Protein AF-A0AAD6WSK3-F1 (afdb_monomer)

Solvent-accessible surface area (backbone atoms only — not comparable to full-atom values): 7363 Å² total; per-residue (Å²): 111,74,68,60,56,50,52,52,48,55,49,55,55,50,62,66,29,66,67,42,43,38,68,64,47,46,62,60,50,52,58,54,36,53,56,49,32,67,72,51,48,39,80,40,71,42,68,45,101,83,69,48,80,39,83,72,47,76,39,74,30,66,66,53,54,52,48,43,52,49,51,54,59,50,49,37,55,52,52,46,50,52,52,54,52,51,52,54,50,51,54,53,51,50,54,52,51,52,50,53,53,51,50,52,53,51,50,53,51,52,50,54,61,71,66,49,81,67,83,52,70,64,62,57,51,59,65,73,76,108

Secondary structure (DSSP, 8-state):
-HHHHHHHHHHHHHHTSHHHHHHHHHHHHHHHHHHHHHHT-EEEEEE-TTS-EEEEEEE--HHHHHHHHHHHHHHHHHHHHHHHHHHHHHHHHHHHHHHHHHHHHHHHHHHHHHTSPPPPHHHHHHHH--

Mean predicted aligned error: 12.95 Å

Sequence (130 aa):
SIKTKQGEVDFLDNALSPAKLLEELQPLIELRGAEIITRMKVPVFGPDAQGTTILLRWQENPAAKALGMQVLEDAVVYAFRVISITESLVIKSELKFHKKKALSVQADVEMADATRPGPSMQSLIDKAVS

Structure (mmCIF, N/CA/C/O backbone):
data_AF-A0AAD6WSK3-F1
#
_entry.id   AF-A0AAD6WSK3-F1
#
loop_
_atom_site.group_PDB
_atom_site.id
_atom_site.type_symbol
_atom_site.label_atom_id
_atom_site.label_alt_id
_atom_site.label_comp_id
_atom_site.label_asym_id
_atom_site.label_entity_id
_atom_site.label_seq_id
_atom_site.pdbx_PDB_ins_code
_atom_site.Cartn_x
_atom_site.Cartn_y
_atom_site.Cartn_z
_atom_site.occupancy
_atom_site.B_iso_or_equiv
_atom_site.auth_seq_id
_atom_site.auth_comp_id
_atom_site.auth_asym_id
_atom_site.auth_atom_id
_atom_site.pdbx_PDB_model_num
ATOM 1 N N . SER A 1 1 ? -17.982 -21.691 18.857 1.00 55.50 1 SER A N 1
ATOM 2 C CA . SER A 1 1 ? -16.689 -22.207 19.346 1.00 55.50 1 SER A CA 1
ATOM 3 C C . SER A 1 1 ? -15.664 -21.085 19.273 1.00 55.50 1 SER A C 1
ATOM 5 O O . SER A 1 1 ? -15.597 -20.435 18.239 1.00 55.50 1 SER A O 1
ATOM 7 N N . ILE A 1 2 ? -14.926 -20.802 20.351 1.00 67.38 2 ILE A N 1
ATOM 8 C CA . ILE A 1 2 ? -13.970 -19.673 20.439 1.00 67.38 2 ILE A CA 1
ATOM 9 C C . ILE A 1 2 ? -12.908 -19.744 19.325 1.00 67.38 2 ILE A C 1
ATOM 11 O O . ILE A 1 2 ? -12.565 -18.724 18.740 1.00 67.38 2 ILE A O 1
ATOM 15 N N . LYS A 1 3 ? -12.485 -20.957 18.944 1.00 65.00 3 LYS A N 1
ATOM 16 C CA . LYS A 1 3 ? -11.527 -21.193 17.849 1.00 65.00 3 LYS A CA 1
ATOM 17 C C . LYS A 1 3 ? -12.003 -20.698 16.479 1.00 65.00 3 LYS A C 1
ATOM 19 O O . LYS A 1 3 ? -11.194 -20.212 15.705 1.00 65.00 3 LYS A O 1
ATOM 24 N N . THR A 1 4 ? -13.298 -20.803 16.181 1.00 69.81 4 THR A N 1
ATOM 25 C CA . THR A 1 4 ? -13.858 -20.337 14.899 1.00 69.81 4 THR A CA 1
ATOM 26 C C . THR A 1 4 ? -13.813 -18.816 14.805 1.00 69.81 4 THR A C 1
ATOM 28 O O . THR A 1 4 ? -13.435 -18.282 13.774 1.00 69.81 4 THR A O 1
ATOM 31 N N . LYS A 1 5 ? -14.122 -18.128 15.911 1.00 69.19 5 LYS A N 1
ATOM 32 C CA . LYS A 1 5 ? -14.055 -16.664 15.978 1.00 69.19 5 LYS A CA 1
ATOM 33 C C . LYS A 1 5 ? -12.615 -16.153 15.917 1.00 69.19 5 LYS A C 1
ATOM 35 O O . LYS A 1 5 ? -12.371 -15.141 15.283 1.00 69.19 5 LYS A O 1
ATOM 40 N N . GLN A 1 6 ? -11.668 -16.867 16.531 1.00 71.00 6 GLN A N 1
ATOM 41 C CA . GLN A 1 6 ? -10.247 -16.533 16.413 1.00 71.00 6 GLN A CA 1
ATOM 42 C C . GLN A 1 6 ? -9.762 -16.661 14.964 1.00 71.00 6 GLN A C 1
ATOM 44 O O . GLN A 1 6 ? -9.119 -15.754 14.463 1.00 71.00 6 GLN A O 1
ATOM 49 N N . GLY A 1 7 ? -10.149 -17.733 14.264 1.00 68.69 7 GLY A N 1
ATOM 50 C CA . GLY A 1 7 ? -9.799 -17.907 12.853 1.00 68.69 7 GLY A CA 1
ATOM 51 C C . GLY A 1 7 ? -10.391 -16.836 11.928 1.00 68.69 7 GLY A C 1
ATOM 52 O O . GLY A 1 7 ? -9.749 -16.464 10.954 1.00 68.69 7 GLY A O 1
ATOM 53 N N . GLU A 1 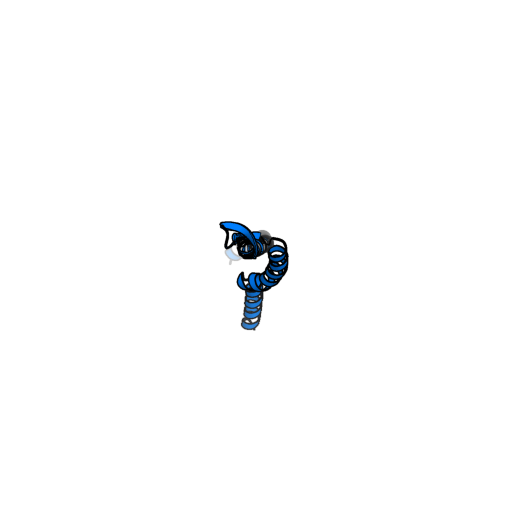8 ? -11.584 -16.314 12.231 1.00 66.88 8 GLU A N 1
ATOM 54 C CA . GLU A 1 8 ? -12.156 -15.168 11.505 1.00 66.88 8 GLU A CA 1
ATOM 55 C C . GLU A 1 8 ? -11.366 -13.877 11.747 1.00 66.88 8 GLU A C 1
ATOM 57 O O . GLU A 1 8 ? -11.109 -13.144 10.797 1.00 66.88 8 GLU A O 1
ATOM 62 N N . VAL A 1 9 ? -10.949 -13.614 12.989 1.00 76.69 9 VAL A N 1
ATOM 63 C CA . VAL A 1 9 ? -10.106 -12.451 13.318 1.00 76.69 9 VAL A CA 1
ATOM 64 C C . VAL A 1 9 ? -8.758 -12.559 12.613 1.00 76.69 9 VAL A C 1
ATOM 66 O O . VAL A 1 9 ? -8.369 -11.635 11.909 1.00 76.69 9 VAL A O 1
ATOM 69 N N . ASP A 1 10 ? -8.099 -13.714 12.700 1.00 75.38 10 ASP A N 1
ATOM 70 C CA . ASP A 1 10 ? -6.808 -13.938 12.050 1.00 75.38 10 ASP A CA 1
ATOM 71 C C . ASP A 1 10 ? -6.925 -13.832 10.515 1.00 75.38 10 ASP A C 1
ATOM 73 O O . ASP A 1 10 ? -6.000 -13.382 9.842 1.00 75.38 10 ASP A O 1
ATOM 77 N N . PHE A 1 11 ? -8.058 -14.232 9.928 1.00 75.06 11 PHE A N 1
ATOM 78 C CA . PHE A 1 11 ? -8.324 -14.055 8.498 1.00 75.06 11 PHE A CA 1
ATOM 79 C C . PHE A 1 11 ? -8.454 -12.574 8.113 1.00 75.06 11 PHE A C 1
ATOM 81 O O . PHE A 1 11 ? -7.870 -12.155 7.113 1.00 75.06 11 PHE A O 1
ATOM 88 N N . LEU A 1 12 ? -9.181 -11.784 8.908 1.00 73.62 12 LEU A N 1
ATOM 89 C CA . LEU A 1 12 ? -9.352 -10.345 8.687 1.00 73.62 12 LEU A CA 1
ATOM 90 C C . LEU A 1 12 ? -8.036 -9.579 8.883 1.00 73.62 12 LEU A C 1
ATOM 92 O O . LEU A 1 12 ? -7.691 -8.750 8.045 1.00 73.62 12 LEU A O 1
ATOM 96 N N . ASP A 1 13 ? -7.258 -9.921 9.911 1.00 73.94 13 ASP A N 1
ATOM 97 C CA . ASP A 1 13 ? -5.936 -9.332 10.152 1.00 73.94 13 ASP A CA 1
ATOM 98 C C . ASP A 1 13 ? -4.964 -9.665 9.010 1.00 73.94 13 ASP A C 1
ATOM 100 O O . ASP A 1 13 ? -4.207 -8.812 8.541 1.00 73.94 13 ASP A O 1
ATOM 104 N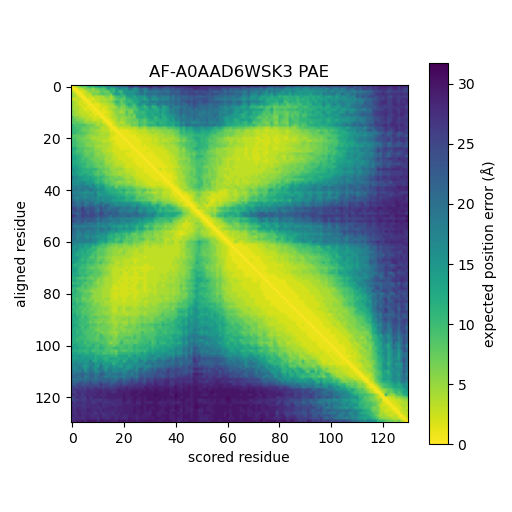 N . ASN A 1 14 ? -5.015 -10.897 8.490 1.00 76.94 14 ASN A N 1
ATOM 105 C CA . ASN A 1 14 ? -4.196 -11.294 7.347 1.00 76.94 14 ASN A CA 1
ATOM 106 C C . ASN A 1 14 ? -4.597 -10.578 6.052 1.00 76.94 14 ASN A C 1
ATOM 108 O O . ASN A 1 14 ? -3.716 -10.295 5.234 1.00 76.94 14 ASN A O 1
ATOM 112 N N . ALA A 1 15 ? -5.880 -10.253 5.862 1.00 71.88 15 ALA A N 1
ATOM 113 C CA . ALA A 1 15 ? -6.352 -9.483 4.709 1.00 71.88 15 ALA A CA 1
ATOM 114 C C . ALA A 1 15 ? -5.749 -8.067 4.662 1.00 71.88 15 ALA A C 1
ATOM 116 O O . ALA A 1 15 ? -5.585 -7.506 3.583 1.00 71.88 15 ALA A O 1
ATOM 117 N N . LEU A 1 16 ? -5.354 -7.521 5.814 1.00 72.88 16 LEU A N 1
ATOM 118 C CA . LEU A 1 16 ? -4.745 -6.193 5.949 1.00 72.88 16 LEU A CA 1
ATOM 119 C C . LEU A 1 16 ? -3.213 -6.241 6.046 1.00 72.88 16 LEU A C 1
ATOM 121 O O . LEU A 1 16 ? -2.556 -5.222 6.278 1.00 72.88 16 LEU A O 1
ATOM 125 N N . SER A 1 17 ? -2.623 -7.424 5.858 1.00 83.56 17 SER A N 1
ATOM 126 C CA . SER A 1 17 ? -1.176 -7.593 5.882 1.00 83.56 17 SER A CA 1
ATOM 127 C C . SER A 1 17 ? -0.504 -6.884 4.693 1.00 83.56 17 SER A C 1
ATOM 129 O O . SER A 1 17 ? -1.056 -6.850 3.589 1.00 83.56 17 SER A O 1
ATOM 131 N N . PRO A 1 18 ? 0.738 -6.388 4.855 1.00 82.31 18 PRO A N 1
ATOM 132 C CA . PRO A 1 18 ? 1.503 -5.812 3.747 1.00 82.31 18 PRO A CA 1
ATOM 133 C C . PRO A 1 18 ? 1.655 -6.759 2.550 1.00 82.31 18 PRO A C 1
ATOM 135 O O . PRO A 1 18 ? 1.714 -6.305 1.412 1.00 82.31 18 PRO A O 1
ATOM 138 N N . ALA A 1 19 ? 1.685 -8.073 2.796 1.00 86.62 19 ALA A N 1
ATOM 139 C CA . ALA A 1 19 ? 1.753 -9.083 1.745 1.00 86.62 19 ALA A CA 1
ATOM 140 C C . ALA A 1 19 ? 0.479 -9.109 0.888 1.00 86.62 19 ALA A C 1
ATOM 142 O O . ALA A 1 19 ? 0.571 -9.164 -0.335 1.00 86.62 19 ALA A O 1
ATOM 143 N N . LYS A 1 20 ? -0.703 -9.005 1.509 1.00 87.75 20 LYS A N 1
ATOM 144 C CA . LYS A 1 20 ? -1.969 -8.917 0.770 1.00 87.75 20 LYS A CA 1
ATOM 145 C C . LYS A 1 20 ? -2.111 -7.610 0.009 1.00 87.75 20 LYS A C 1
ATOM 147 O O . LYS A 1 20 ? -2.496 -7.629 -1.155 1.00 87.75 20 LYS A O 1
ATOM 152 N N . LEU A 1 21 ? -1.694 -6.501 0.612 1.00 87.12 21 LEU A N 1
ATOM 153 C CA . LEU A 1 21 ? -1.642 -5.216 -0.085 1.00 87.12 21 LEU A CA 1
ATOM 154 C C . LEU A 1 21 ? -0.708 -5.264 -1.299 1.00 87.12 21 LEU A C 1
ATOM 156 O O . LEU A 1 21 ? -1.031 -4.697 -2.338 1.00 87.12 21 LEU A O 1
ATOM 160 N N . LEU A 1 22 ? 0.425 -5.962 -1.199 1.00 89.50 22 LEU A N 1
ATOM 161 C CA . LEU A 1 22 ? 1.312 -6.178 -2.338 1.00 89.50 22 LEU A CA 1
ATOM 162 C C . LEU A 1 22 ? 0.629 -7.003 -3.437 1.00 89.50 22 LEU A C 1
ATOM 164 O O . LEU A 1 22 ? 0.660 -6.581 -4.588 1.00 89.50 22 LEU A O 1
ATOM 168 N N . GLU A 1 23 ? -0.017 -8.124 -3.096 1.00 91.25 23 GLU A N 1
ATOM 169 C CA . GLU A 1 23 ? -0.752 -8.960 -4.062 1.00 91.25 23 GLU A CA 1
ATOM 170 C C . GLU A 1 23 ? -1.824 -8.165 -4.830 1.00 91.25 23 GLU A C 1
ATOM 172 O O . GLU A 1 23 ? -2.021 -8.388 -6.025 1.00 91.25 23 GLU A O 1
ATOM 177 N N . GLU A 1 24 ? -2.495 -7.218 -4.171 1.00 89.94 24 GLU A N 1
ATOM 178 C CA . GLU A 1 24 ? -3.530 -6.385 -4.791 1.00 89.94 24 GLU A CA 1
ATOM 179 C C . GLU A 1 24 ? -2.963 -5.213 -5.607 1.00 89.94 24 GLU A C 1
ATOM 181 O O . GLU A 1 24 ? -3.464 -4.905 -6.692 1.00 89.94 24 GLU A O 1
ATOM 186 N N . LEU A 1 25 ? -1.919 -4.543 -5.108 1.00 88.75 25 LEU A N 1
ATOM 187 C CA . LEU A 1 25 ? -1.370 -3.333 -5.730 1.00 88.75 25 LEU A CA 1
ATOM 188 C C . LEU A 1 25 ? -0.385 -3.633 -6.863 1.00 88.75 25 LEU A C 1
ATOM 190 O O . LEU A 1 25 ? -0.328 -2.878 -7.836 1.00 88.75 25 LEU A O 1
ATOM 194 N N . GLN A 1 26 ? 0.365 -4.732 -6.768 1.00 91.88 26 GLN A N 1
ATOM 195 C CA . GLN A 1 26 ? 1.340 -5.147 -7.773 1.00 91.88 26 GLN A CA 1
ATOM 196 C C . GLN A 1 26 ? 0.767 -5.183 -9.200 1.00 91.88 26 GLN A C 1
ATOM 198 O O . GLN A 1 26 ? 1.328 -4.491 -10.052 1.00 91.88 26 GLN A O 1
ATOM 203 N N . PRO A 1 27 ? -0.349 -5.878 -9.502 1.00 93.38 27 PRO A N 1
ATOM 204 C CA . PRO A 1 27 ? -0.856 -5.951 -10.873 1.00 93.38 27 PRO A CA 1
ATOM 205 C C . PRO A 1 27 ? -1.271 -4.582 -11.434 1.00 93.38 27 PRO A C 1
ATOM 207 O O . PRO A 1 27 ? -1.114 -4.327 -12.629 1.00 93.38 27 PRO A O 1
ATOM 210 N N . LEU A 1 28 ? -1.766 -3.672 -10.588 1.00 90.81 28 LEU A N 1
ATOM 211 C CA . LEU A 1 28 ? -2.153 -2.319 -11.002 1.00 90.81 28 LEU A CA 1
ATOM 212 C C . LEU A 1 28 ? -0.928 -1.479 -11.383 1.00 90.81 28 LEU A C 1
ATOM 214 O O . LEU A 1 28 ? -0.938 -0.755 -12.384 1.00 90.81 28 LEU A O 1
ATOM 218 N N . ILE A 1 29 ? 0.132 -1.590 -10.585 1.00 89.19 29 ILE A N 1
ATOM 219 C CA . ILE A 1 29 ? 1.379 -0.853 -10.786 1.00 89.19 29 ILE A CA 1
ATOM 220 C C . ILE A 1 29 ? 2.157 -1.430 -11.968 1.00 89.19 29 ILE A C 1
ATOM 222 O O . ILE A 1 29 ? 2.676 -0.664 -12.775 1.00 89.19 29 ILE A O 1
ATOM 226 N N . GLU A 1 30 ? 2.177 -2.751 -12.138 1.00 90.19 30 GLU A N 1
ATOM 227 C CA . GLU A 1 30 ? 2.798 -3.412 -13.288 1.00 90.19 30 GLU A CA 1
ATOM 228 C C . GLU A 1 30 ? 2.111 -3.042 -14.605 1.00 90.19 30 GLU A C 1
ATOM 230 O O . GLU A 1 30 ? 2.795 -2.680 -15.566 1.00 90.19 30 GLU A O 1
ATOM 235 N N . LEU A 1 31 ? 0.772 -3.050 -14.642 1.00 89.94 31 LEU A N 1
ATOM 236 C CA . LEU A 1 31 ? 0.003 -2.654 -15.823 1.00 89.94 31 LEU A CA 1
ATOM 237 C C . LEU A 1 31 ? 0.368 -1.231 -16.258 1.00 89.94 31 LEU A C 1
ATOM 239 O O . LEU A 1 31 ? 0.737 -0.989 -17.409 1.00 89.94 31 LEU A O 1
ATOM 243 N N . ARG A 1 32 ? 0.321 -0.280 -15.319 1.00 87.50 32 ARG A N 1
ATOM 244 C CA . ARG A 1 32 ? 0.631 1.120 -15.618 1.00 87.50 32 ARG A CA 1
ATOM 245 C C . ARG A 1 32 ? 2.121 1.343 -15.888 1.00 87.50 32 ARG A C 1
ATOM 247 O O . ARG A 1 32 ? 2.482 2.162 -16.735 1.00 87.50 32 ARG A O 1
ATOM 254 N N . GLY A 1 33 ? 2.987 0.611 -15.195 1.00 85.44 33 GLY A N 1
ATOM 255 C CA . GLY A 1 33 ? 4.433 0.634 -15.382 1.00 85.44 33 GLY A CA 1
ATOM 256 C C . GLY A 1 33 ? 4.828 0.216 -16.795 1.00 85.44 33 GLY A C 1
ATOM 257 O O . GLY A 1 33 ? 5.613 0.912 -17.439 1.00 85.44 33 GLY A O 1
ATOM 258 N N . ALA A 1 34 ? 4.224 -0.850 -17.324 1.00 86.62 34 ALA A N 1
ATOM 259 C CA . ALA A 1 34 ? 4.464 -1.320 -18.687 1.00 86.62 34 ALA A CA 1
ATOM 260 C C . ALA A 1 34 ? 4.103 -0.261 -19.747 1.00 86.62 34 ALA A C 1
ATOM 262 O O . ALA A 1 34 ? 4.861 -0.035 -20.698 1.00 86.62 34 ALA A O 1
ATOM 263 N N . GLU A 1 35 ? 2.987 0.450 -19.563 1.00 85.94 35 GLU A N 1
ATOM 264 C CA . GLU A 1 35 ? 2.583 1.549 -20.449 1.00 85.94 35 GLU A CA 1
ATOM 265 C C . GLU A 1 35 ? 3.599 2.701 -20.434 1.00 85.94 35 GLU A C 1
ATOM 267 O O . GLU A 1 35 ? 3.958 3.243 -21.484 1.00 85.94 35 GLU A O 1
ATOM 272 N N . ILE A 1 36 ? 4.095 3.075 -19.251 1.00 83.69 36 ILE A N 1
ATOM 273 C CA . ILE A 1 36 ? 5.068 4.163 -19.088 1.00 83.69 36 ILE A CA 1
ATOM 274 C C . ILE A 1 36 ? 6.423 3.777 -19.684 1.00 83.69 36 ILE A C 1
ATOM 276 O O . ILE A 1 36 ? 6.989 4.555 -20.453 1.00 83.69 36 ILE A O 1
ATOM 280 N N . ILE A 1 37 ? 6.923 2.572 -19.397 1.00 84.81 37 ILE A N 1
ATOM 281 C CA . ILE A 1 37 ? 8.193 2.064 -19.940 1.00 84.81 37 ILE A CA 1
ATOM 282 C C . ILE A 1 37 ? 8.146 2.043 -21.471 1.00 84.81 37 ILE A C 1
ATOM 284 O O . ILE A 1 37 ? 9.106 2.448 -22.131 1.00 84.81 37 ILE A O 1
ATOM 288 N N . THR A 1 38 ? 7.004 1.654 -22.043 1.00 84.44 38 THR A N 1
ATOM 289 C CA . THR A 1 38 ? 6.803 1.656 -23.496 1.00 84.44 38 THR A CA 1
ATOM 290 C C . THR A 1 38 ? 6.845 3.067 -24.082 1.00 84.44 38 THR A C 1
ATOM 292 O O . THR A 1 38 ? 7.442 3.272 -25.139 1.00 84.44 38 THR A O 1
ATOM 295 N N . ARG A 1 39 ? 6.245 4.050 -23.399 1.00 83.88 39 ARG A N 1
ATOM 296 C CA . ARG A 1 39 ? 6.217 5.455 -23.842 1.00 83.88 39 ARG A CA 1
ATOM 297 C C . ARG A 1 39 ? 7.546 6.182 -23.659 1.00 83.88 39 ARG A C 1
ATOM 299 O O . ARG A 1 39 ? 7.827 7.110 -24.407 1.00 83.88 39 ARG A O 1
ATOM 306 N N . MET A 1 40 ? 8.342 5.789 -22.669 1.00 85.38 40 MET A N 1
ATOM 307 C CA . MET A 1 40 ? 9.560 6.498 -22.270 1.00 85.38 40 MET A CA 1
ATOM 308 C C . MET A 1 40 ? 10.844 5.885 -22.835 1.00 85.38 40 MET A C 1
ATOM 310 O O . MET A 1 40 ? 11.911 6.129 -22.279 1.00 85.38 40 MET A O 1
ATOM 314 N N . LYS A 1 41 ? 10.777 5.096 -23.914 1.00 85.88 41 LYS A N 1
ATOM 315 C CA . LYS A 1 41 ? 11.976 4.518 -24.543 1.00 85.88 41 LYS A CA 1
ATOM 316 C C . LYS A 1 41 ? 13.007 5.598 -24.876 1.00 85.88 41 LYS A C 1
ATOM 318 O O . LYS A 1 41 ? 12.662 6.688 -25.325 1.00 85.88 41 LYS A O 1
ATOM 323 N N . VAL A 1 42 ? 14.280 5.270 -24.676 1.00 85.44 42 VAL A N 1
ATOM 324 C CA . VAL A 1 42 ? 15.408 6.186 -24.880 1.00 85.44 42 VAL A CA 1
ATOM 325 C C . VAL A 1 42 ? 16.223 5.711 -26.086 1.00 85.44 42 VAL A C 1
ATOM 327 O O . VAL A 1 42 ? 16.476 4.505 -26.209 1.00 85.44 42 VAL A O 1
ATOM 330 N N . PRO A 1 43 ? 16.632 6.616 -26.992 1.00 87.94 43 PRO A N 1
ATOM 331 C CA . PRO A 1 43 ? 17.493 6.264 -28.109 1.00 87.94 43 PRO A CA 1
ATOM 332 C C . PRO A 1 43 ? 18.903 5.912 -27.622 1.00 87.94 43 PRO A C 1
ATOM 334 O O . PRO A 1 43 ? 19.495 6.616 -26.805 1.00 87.94 43 PRO A O 1
ATOM 337 N N . VAL A 1 44 ? 19.451 4.824 -28.153 1.00 86.75 44 VAL A N 1
ATOM 338 C CA . VAL A 1 44 ? 20.835 4.401 -27.942 1.00 86.75 44 VAL A CA 1
ATOM 339 C C . VAL A 1 44 ? 21.633 4.781 -29.170 1.00 86.75 44 VAL A C 1
ATOM 341 O O . VAL A 1 44 ? 21.346 4.313 -30.273 1.00 86.75 44 VAL A O 1
ATOM 344 N N . PHE A 1 45 ? 22.646 5.608 -28.962 1.00 89.19 45 PHE A N 1
ATOM 345 C CA . PHE A 1 45 ? 23.575 6.013 -30.002 1.00 89.19 45 PHE A CA 1
ATOM 346 C C . PHE A 1 45 ? 24.870 5.217 -29.891 1.00 89.19 45 PHE A C 1
ATOM 348 O O . PHE A 1 45 ? 25.316 4.890 -28.791 1.00 89.19 45 PHE A O 1
ATOM 355 N N . GLY A 1 46 ? 25.480 4.923 -31.031 1.00 86.94 46 GLY A N 1
ATOM 356 C CA . GLY A 1 46 ? 26.803 4.318 -31.079 1.00 86.94 46 GLY A CA 1
ATOM 357 C C . GLY A 1 46 ? 27.486 4.553 -32.422 1.00 86.94 46 GLY A C 1
ATOM 358 O O . GLY A 1 46 ? 26.862 5.091 -33.339 1.00 86.94 46 GLY A O 1
ATOM 359 N N . PRO A 1 47 ? 28.777 4.214 -32.525 1.00 83.38 47 PRO A N 1
ATOM 360 C CA . PRO A 1 47 ? 29.550 4.456 -33.732 1.00 83.38 47 PRO A CA 1
ATOM 361 C C . PRO A 1 47 ? 29.179 3.462 -34.840 1.00 83.38 47 PRO A C 1
ATOM 363 O O . PRO A 1 47 ? 29.075 2.260 -34.600 1.00 83.38 47 PRO A O 1
ATOM 366 N N . ASP A 1 48 ? 29.016 3.973 -36.057 1.00 82.50 48 ASP A N 1
ATOM 367 C CA . ASP A 1 48 ? 29.008 3.186 -37.291 1.00 82.50 48 ASP A CA 1
ATOM 368 C C . ASP A 1 48 ? 30.440 2.734 -37.657 1.00 82.50 48 ASP A C 1
ATOM 370 O O . ASP A 1 48 ? 31.425 3.227 -37.101 1.00 82.50 48 ASP A O 1
ATOM 374 N N . ALA A 1 49 ? 30.581 1.844 -38.641 1.00 79.56 49 ALA A N 1
ATOM 375 C CA . ALA A 1 49 ? 31.846 1.341 -39.184 1.00 79.56 49 ALA A CA 1
ATOM 376 C C . ALA A 1 49 ? 32.822 2.447 -39.642 1.00 79.56 49 ALA A C 1
ATOM 378 O O . ALA A 1 49 ? 34.015 2.198 -39.793 1.00 79.56 49 ALA A O 1
ATOM 379 N N . GLN A 1 50 ? 32.329 3.671 -39.848 1.00 78.94 50 GLN A N 1
ATOM 380 C CA . GLN A 1 50 ? 33.106 4.852 -40.242 1.00 78.94 50 GLN A CA 1
ATOM 381 C C . GLN A 1 50 ? 33.350 5.836 -39.080 1.00 78.94 50 GLN A C 1
ATOM 383 O O . GLN A 1 50 ? 33.804 6.955 -39.300 1.00 78.94 50 GLN A O 1
ATOM 388 N N . GLY A 1 51 ? 33.022 5.456 -37.840 1.00 77.25 51 GLY A N 1
ATOM 389 C CA . GLY A 1 51 ? 33.221 6.282 -36.644 1.00 77.25 51 GLY A CA 1
ATOM 390 C C . GLY A 1 51 ? 32.191 7.400 -36.449 1.00 77.25 51 GLY A C 1
ATOM 391 O O . GLY A 1 51 ? 32.336 8.207 -35.534 1.00 77.25 51 GLY A O 1
ATOM 392 N N . THR A 1 52 ? 31.141 7.454 -37.274 1.00 80.38 52 THR A N 1
ATOM 393 C CA . THR A 1 52 ? 30.059 8.441 -37.138 1.00 80.38 52 THR A CA 1
ATOM 394 C C . THR A 1 52 ? 28.997 7.932 -36.168 1.00 80.38 52 THR A C 1
ATOM 396 O O . THR A 1 52 ? 28.590 6.775 -36.245 1.00 80.38 52 THR A O 1
ATOM 399 N N . THR A 1 53 ? 28.534 8.783 -35.253 1.00 83.69 53 THR A N 1
ATOM 400 C CA . THR A 1 53 ? 27.485 8.423 -34.292 1.00 83.69 53 THR A CA 1
ATOM 401 C C . THR A 1 53 ? 26.137 8.289 -34.993 1.00 83.69 53 THR A C 1
ATOM 403 O O . THR A 1 53 ? 25.591 9.275 -35.487 1.00 83.69 53 THR A O 1
ATOM 406 N N . ILE A 1 54 ? 25.574 7.083 -34.985 1.00 87.06 54 ILE A N 1
ATOM 407 C CA . ILE A 1 54 ? 24.246 6.785 -35.525 1.00 87.06 54 ILE A CA 1
ATOM 408 C C . ILE A 1 54 ? 23.303 6.305 -34.420 1.00 87.06 54 ILE A C 1
ATOM 410 O O . ILE A 1 54 ? 23.722 5.792 -33.377 1.00 87.06 54 ILE A O 1
ATOM 414 N N . LEU A 1 55 ? 22.002 6.476 -34.650 1.00 87.94 55 LEU A N 1
ATOM 415 C CA . LEU A 1 55 ? 20.967 5.879 -33.812 1.00 87.94 55 LEU A CA 1
ATOM 416 C C . LEU A 1 55 ? 20.956 4.361 -34.043 1.00 87.94 55 LEU A C 1
ATOM 418 O O . LEU A 1 55 ? 20.587 3.912 -35.123 1.00 87.94 55 LEU A O 1
ATOM 422 N N . LEU A 1 56 ? 21.333 3.576 -33.032 1.00 86.25 56 LEU A N 1
ATOM 423 C CA . LEU A 1 56 ? 21.384 2.115 -33.131 1.00 86.25 56 LEU A CA 1
ATOM 424 C C . LEU A 1 56 ? 20.021 1.474 -32.864 1.00 86.25 56 LEU A C 1
ATOM 426 O O . LEU A 1 56 ? 19.592 0.586 -33.595 1.00 86.25 56 LEU A O 1
ATOM 430 N N . ARG A 1 57 ? 19.352 1.881 -31.778 1.00 85.62 57 ARG A N 1
ATOM 431 C CA . ARG A 1 57 ? 18.061 1.313 -31.358 1.00 85.62 57 ARG A CA 1
ATOM 432 C C . ARG A 1 57 ? 17.364 2.177 -30.318 1.00 85.62 57 ARG A C 1
ATOM 434 O O . ARG A 1 57 ? 17.989 3.004 -29.664 1.00 85.62 57 ARG A O 1
ATOM 441 N N . TRP A 1 58 ? 16.087 1.898 -30.098 1.00 86.38 58 TRP A N 1
ATOM 442 C CA . TRP A 1 58 ? 15.337 2.383 -28.943 1.00 86.38 58 TRP A CA 1
ATOM 443 C C . TRP A 1 58 ? 15.367 1.324 -27.845 1.00 86.38 58 TRP A C 1
ATOM 445 O O . TRP A 1 58 ? 14.979 0.183 -28.090 1.00 86.38 58 TRP A O 1
ATOM 455 N N . GLN A 1 59 ? 15.828 1.688 -26.649 1.00 87.69 59 GLN A N 1
ATOM 456 C CA . GLN A 1 59 ? 15.839 0.796 -25.490 1.00 87.69 59 GLN A CA 1
ATOM 457 C C . GLN A 1 59 ? 14.849 1.256 -24.421 1.00 87.69 59 GLN A C 1
ATOM 459 O O . GLN A 1 59 ? 14.472 2.427 -24.363 1.00 87.69 59 GLN A O 1
ATOM 464 N N . GLU A 1 60 ? 14.439 0.329 -23.560 1.00 85.62 60 GLU A N 1
ATOM 465 C CA . GLU A 1 60 ? 13.663 0.663 -22.369 1.00 85.62 60 GLU A CA 1
ATOM 466 C C . GLU A 1 60 ? 14.462 1.576 -21.443 1.00 85.62 60 GLU A C 1
ATOM 468 O O . GLU A 1 60 ? 15.673 1.420 -21.278 1.00 85.62 60 GLU A O 1
ATOM 473 N N . ASN A 1 61 ? 13.775 2.542 -20.840 1.00 86.75 61 ASN A N 1
ATOM 474 C CA . ASN A 1 61 ? 14.401 3.469 -19.917 1.00 86.75 61 ASN A CA 1
ATOM 475 C C . ASN A 1 61 ? 14.623 2.788 -18.556 1.00 86.75 61 ASN A C 1
ATOM 477 O O . ASN A 1 61 ? 13.641 2.531 -17.850 1.00 86.75 61 ASN A O 1
ATOM 481 N N . PRO A 1 62 ? 15.878 2.537 -18.140 1.00 84.88 62 PRO A N 1
ATOM 482 C CA . PRO A 1 62 ? 16.152 1.908 -16.851 1.00 84.88 62 PRO A CA 1
ATOM 483 C C . PRO A 1 62 ? 15.659 2.762 -15.675 1.00 84.88 62 PRO A C 1
ATOM 485 O O . PRO A 1 62 ? 15.240 2.211 -14.660 1.00 84.88 62 PRO A O 1
ATOM 488 N N . ALA A 1 63 ? 15.628 4.091 -15.823 1.00 86.62 63 ALA A N 1
ATOM 489 C CA . ALA A 1 63 ? 15.094 4.992 -14.806 1.00 86.62 63 ALA A CA 1
ATOM 490 C C . ALA A 1 63 ? 13.570 4.847 -14.658 1.00 86.62 63 ALA A C 1
ATOM 492 O O . ALA A 1 63 ? 13.065 4.851 -13.542 1.00 86.62 63 ALA A O 1
ATOM 493 N N . ALA A 1 64 ? 12.838 4.653 -15.762 1.00 85.25 64 ALA A N 1
ATOM 494 C CA . ALA A 1 64 ? 11.392 4.419 -15.709 1.00 85.25 64 ALA A CA 1
ATOM 495 C C . ALA A 1 64 ? 11.059 3.089 -15.016 1.00 85.25 64 ALA A C 1
ATOM 497 O O . ALA A 1 64 ? 10.112 3.015 -14.237 1.00 85.25 64 ALA A O 1
ATOM 498 N N . LYS A 1 65 ? 11.874 2.052 -15.249 1.00 85.88 65 LYS A N 1
ATOM 499 C CA . LYS A 1 65 ? 11.747 0.765 -14.556 1.00 85.88 65 LYS A CA 1
ATOM 500 C C . LYS A 1 65 ? 12.037 0.889 -13.057 1.00 85.88 65 LYS A C 1
ATOM 502 O O . LYS A 1 65 ? 11.273 0.371 -12.250 1.00 85.88 65 LYS A O 1
ATOM 507 N N . ALA A 1 66 ? 13.109 1.592 -12.687 1.00 88.00 66 ALA A N 1
ATOM 508 C CA . ALA A 1 66 ? 13.448 1.842 -11.286 1.00 88.00 66 ALA A CA 1
ATOM 509 C C . ALA A 1 66 ? 12.344 2.630 -10.564 1.00 88.00 66 ALA A C 1
ATOM 511 O O . ALA A 1 66 ? 11.967 2.279 -9.451 1.00 88.00 66 ALA A O 1
ATOM 512 N N . LEU A 1 67 ? 11.771 3.635 -11.229 1.00 87.56 67 LEU A N 1
ATOM 513 C CA . LEU A 1 67 ? 10.661 4.412 -10.687 1.00 87.56 67 LEU A CA 1
ATOM 514 C C . LEU A 1 67 ? 9.413 3.548 -10.457 1.00 87.56 67 LEU A C 1
ATOM 516 O O . LEU A 1 67 ? 8.749 3.699 -9.440 1.00 87.56 67 LEU A O 1
ATOM 520 N N . GLY A 1 68 ? 9.110 2.613 -11.364 1.00 85.75 68 GLY A N 1
ATOM 521 C CA . GLY A 1 68 ? 8.008 1.663 -11.177 1.00 85.75 68 GLY A CA 1
ATOM 522 C C . GLY A 1 68 ? 8.168 0.804 -9.918 1.00 85.75 68 GLY A C 1
ATOM 523 O O . GLY A 1 68 ? 7.207 0.627 -9.175 1.00 85.75 68 GLY A O 1
ATOM 524 N N . MET A 1 69 ? 9.391 0.341 -9.639 1.00 87.62 69 MET A N 1
ATOM 525 C CA . MET A 1 69 ? 9.700 -0.401 -8.409 1.00 87.62 69 MET A CA 1
ATOM 526 C C . MET A 1 69 ? 9.554 0.468 -7.157 1.00 87.62 69 MET A C 1
ATOM 528 O O . MET A 1 69 ? 8.950 0.030 -6.185 1.00 87.62 69 MET A O 1
ATOM 532 N N . GLN A 1 70 ? 10.034 1.714 -7.196 1.00 90.56 70 GLN A N 1
ATOM 533 C CA . GLN A 1 70 ? 9.874 2.651 -6.078 1.00 90.56 70 GLN A CA 1
ATOM 534 C C . GLN A 1 70 ? 8.399 2.925 -5.770 1.00 90.56 70 GLN A C 1
ATOM 536 O O . GLN A 1 70 ? 7.991 2.901 -4.615 1.00 90.56 70 GLN A O 1
ATOM 541 N N . VAL A 1 71 ? 7.577 3.122 -6.805 1.00 90.62 71 VAL A N 1
ATOM 542 C CA . VAL A 1 71 ? 6.132 3.330 -6.637 1.00 90.62 71 VAL A CA 1
ATOM 543 C C . VAL A 1 71 ? 5.463 2.111 -6.003 1.00 90.62 71 VAL A C 1
ATOM 545 O O . VAL A 1 71 ? 4.580 2.285 -5.168 1.00 90.62 71 VAL A O 1
ATOM 548 N N . LEU A 1 72 ? 5.877 0.894 -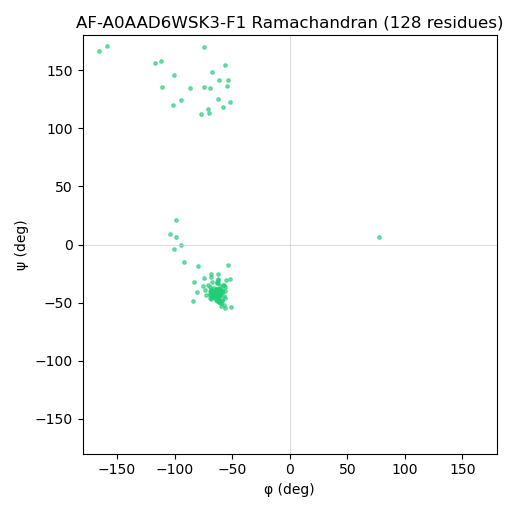6.366 1.00 89.38 72 LEU A N 1
ATOM 549 C CA . LEU A 1 72 ? 5.374 -0.334 -5.747 1.00 89.38 72 LEU A CA 1
ATOM 550 C C . LEU A 1 72 ? 5.688 -0.386 -4.249 1.00 89.38 72 LEU A C 1
ATOM 552 O O . LEU A 1 72 ? 4.788 -0.628 -3.446 1.00 89.38 72 LEU A O 1
ATOM 556 N N . GLU A 1 73 ? 6.939 -0.124 -3.877 1.00 89.25 73 GLU A N 1
ATOM 557 C CA . GLU A 1 73 ? 7.378 -0.113 -2.479 1.00 89.25 73 GLU A CA 1
ATOM 558 C C . GLU A 1 73 ? 6.626 0.949 -1.662 1.00 89.25 73 GLU A C 1
ATOM 560 O O . GLU A 1 73 ? 6.064 0.650 -0.604 1.00 89.25 73 GLU A O 1
ATOM 565 N N . ASP A 1 74 ? 6.540 2.173 -2.185 1.00 91.62 74 ASP A N 1
ATOM 566 C CA . ASP A 1 74 ? 5.887 3.287 -1.504 1.00 91.62 74 ASP A CA 1
ATOM 567 C C . ASP A 1 74 ? 4.377 3.068 -1.361 1.00 91.62 74 ASP A C 1
ATOM 569 O O . ASP A 1 74 ? 3.814 3.297 -0.287 1.00 91.62 74 ASP A O 1
ATOM 573 N N . ALA A 1 75 ? 3.699 2.611 -2.419 1.00 90.75 75 ALA A N 1
ATOM 574 C CA . ALA A 1 75 ? 2.246 2.452 -2.425 1.00 90.75 75 ALA A CA 1
ATOM 575 C C . ALA A 1 75 ? 1.769 1.471 -1.349 1.00 90.75 75 ALA A C 1
ATOM 577 O O . ALA A 1 75 ? 0.797 1.757 -0.647 1.00 90.75 75 ALA A O 1
ATOM 578 N N . VAL A 1 76 ? 2.479 0.353 -1.176 1.00 89.88 76 VAL A N 1
ATOM 579 C CA . VAL A 1 76 ? 2.164 -0.658 -0.157 1.00 89.88 76 VAL A CA 1
ATOM 580 C C . VAL A 1 76 ? 2.302 -0.066 1.246 1.00 89.88 76 VAL A C 1
ATOM 582 O O . VAL A 1 76 ? 1.405 -0.214 2.079 1.00 89.88 76 VAL A O 1
ATOM 585 N N . VAL A 1 77 ? 3.391 0.663 1.506 1.00 89.94 77 VAL A N 1
ATOM 586 C CA . VAL A 1 77 ? 3.644 1.291 2.812 1.00 89.94 77 VAL A CA 1
ATOM 587 C C . VAL A 1 77 ? 2.616 2.383 3.113 1.00 89.94 77 VAL A C 1
ATOM 589 O O . VAL A 1 77 ? 2.102 2.461 4.233 1.00 89.94 77 VAL A O 1
ATOM 592 N N . TYR A 1 78 ? 2.280 3.216 2.126 1.00 91.94 78 TYR A N 1
ATOM 593 C CA . TYR A 1 78 ? 1.259 4.250 2.279 1.00 91.94 78 TYR A CA 1
ATOM 594 C C . TYR A 1 78 ? -0.126 3.651 2.533 1.00 91.94 78 TYR A C 1
ATOM 596 O O . TYR A 1 78 ? -0.809 4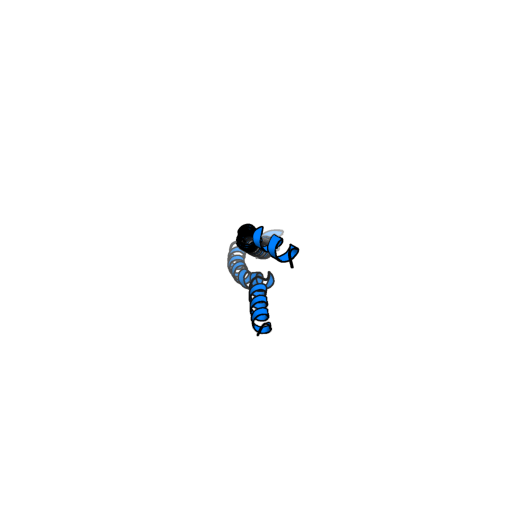.101 3.455 1.00 91.94 78 TYR A O 1
ATOM 604 N N . A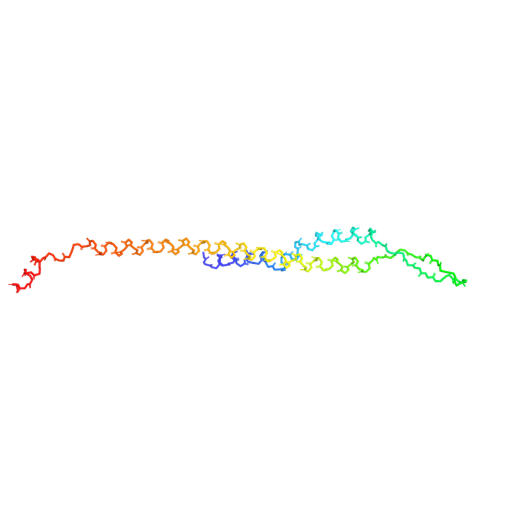LA A 1 79 ? -0.522 2.623 1.778 1.00 89.50 79 ALA A N 1
ATOM 605 C CA . ALA A 1 79 ? -1.795 1.932 1.971 1.00 89.50 79 ALA A CA 1
ATOM 606 C C . ALA A 1 79 ? -1.896 1.339 3.384 1.00 89.50 79 ALA A C 1
ATOM 608 O O . ALA A 1 79 ? -2.856 1.613 4.109 1.00 89.50 79 ALA A O 1
ATOM 609 N N . PHE A 1 80 ? -0.856 0.626 3.824 1.00 89.25 80 PHE A N 1
ATOM 610 C CA . PHE A 1 80 ? -0.798 0.054 5.167 1.00 89.25 80 PHE A CA 1
ATOM 611 C C . PHE A 1 80 ? -0.913 1.124 6.262 1.00 89.25 80 PHE A C 1
ATOM 613 O O . PHE A 1 80 ? -1.634 0.959 7.251 1.00 89.25 80 PHE A O 1
ATOM 620 N N . ARG A 1 81 ? -0.246 2.269 6.074 1.00 89.94 81 ARG A N 1
ATOM 621 C CA . ARG A 1 81 ? -0.296 3.384 7.025 1.00 89.94 81 ARG A CA 1
ATOM 622 C C . ARG A 1 81 ? -1.687 4.005 7.133 1.00 89.94 81 ARG A C 1
ATOM 624 O O . ARG A 1 81 ? -2.100 4.343 8.242 1.00 89.94 81 ARG A O 1
ATOM 631 N N . VAL A 1 82 ? -2.402 4.161 6.018 1.00 90.00 82 VAL A N 1
ATOM 632 C CA . VAL A 1 82 ? -3.788 4.658 6.020 1.00 90.00 82 VAL A CA 1
ATOM 633 C C . VAL A 1 82 ? -4.674 3.728 6.843 1.00 90.00 82 VAL A C 1
ATOM 635 O O . VAL A 1 82 ? -5.338 4.198 7.769 1.00 90.00 82 VAL A O 1
ATOM 638 N N . ILE A 1 83 ? -4.605 2.422 6.573 1.00 88.94 83 ILE A N 1
ATOM 639 C CA . ILE A 1 83 ? -5.374 1.392 7.285 1.00 88.94 83 ILE A CA 1
ATOM 640 C C . ILE A 1 83 ? -5.096 1.470 8.790 1.00 88.94 83 ILE A C 1
ATOM 642 O O . ILE A 1 83 ? -6.009 1.725 9.579 1.00 88.94 83 ILE A O 1
ATOM 646 N N . SER A 1 84 ? -3.821 1.405 9.182 1.00 87.69 84 SER A N 1
ATOM 647 C CA . SER A 1 84 ? -3.406 1.432 10.592 1.00 87.69 84 SER A CA 1
ATOM 648 C C . SER A 1 84 ? -3.913 2.669 11.347 1.00 87.69 84 SER A C 1
ATOM 650 O O . SER A 1 84 ? -4.324 2.586 12.509 1.00 87.69 84 SER A O 1
ATOM 652 N N . ILE A 1 85 ? -3.886 3.845 10.706 1.00 90.56 85 ILE A N 1
ATOM 653 C CA . ILE A 1 85 ? -4.388 5.087 11.309 1.00 90.56 85 ILE A CA 1
ATOM 654 C C . ILE A 1 85 ? -5.906 5.019 11.481 1.00 90.56 85 ILE A C 1
ATOM 656 O O . ILE A 1 85 ? -6.408 5.381 12.548 1.00 90.56 85 ILE A O 1
ATOM 660 N N . THR A 1 86 ? -6.635 4.563 10.462 1.00 90.06 86 THR A N 1
ATOM 661 C CA . THR A 1 86 ? -8.099 4.467 10.525 1.00 90.06 86 THR A CA 1
ATOM 662 C C . THR A 1 86 ? -8.564 3.503 11.612 1.00 90.06 86 THR A C 1
ATOM 664 O O . THR A 1 86 ? -9.395 3.883 12.437 1.00 90.06 86 THR A O 1
ATOM 667 N N . GLU A 1 87 ? -7.957 2.323 11.718 1.00 87.88 87 GLU A N 1
ATOM 668 C CA . GLU A 1 87 ? -8.271 1.351 12.769 1.00 87.88 87 GLU A CA 1
ATOM 669 C C . GLU A 1 87 ? -7.947 1.892 14.157 1.00 87.88 87 GLU A C 1
ATOM 671 O O . GLU A 1 87 ? -8.771 1.834 15.070 1.00 87.88 87 GLU A O 1
ATOM 676 N N . SER A 1 88 ? -6.783 2.527 14.308 1.00 85.06 88 SER A N 1
ATOM 677 C CA . SER A 1 88 ? -6.398 3.163 15.567 1.00 85.06 88 SER A CA 1
ATOM 678 C C . SER A 1 88 ? -7.411 4.219 16.018 1.00 85.06 88 SER A C 1
ATOM 680 O O . SER A 1 88 ? -7.624 4.402 17.219 1.00 85.06 88 SER A O 1
ATOM 682 N N . LEU A 1 89 ? -8.029 4.949 15.084 1.00 91.31 89 LEU A N 1
ATOM 683 C CA . LEU A 1 89 ? -9.065 5.932 15.398 1.00 91.31 89 LEU A CA 1
ATOM 684 C C . LEU A 1 89 ? -10.377 5.266 15.816 1.00 91.31 89 LEU A C 1
ATOM 686 O O . LEU A 1 89 ? -10.969 5.694 16.812 1.00 91.31 89 LEU A O 1
ATOM 690 N N . VAL A 1 90 ? -10.792 4.211 15.111 1.00 90.31 90 VAL A N 1
ATOM 691 C CA . VAL A 1 90 ? -11.984 3.423 15.457 1.00 90.31 90 VAL A CA 1
ATOM 692 C C . VAL A 1 90 ? -11.829 2.830 16.857 1.00 90.31 90 VAL A C 1
ATOM 694 O O . VAL A 1 90 ? -12.636 3.146 17.734 1.00 90.31 90 VAL A O 1
ATOM 697 N N . ILE A 1 91 ? -10.725 2.127 17.127 1.00 89.50 91 ILE A N 1
ATOM 698 C CA . ILE A 1 91 ? -10.421 1.525 18.435 1.00 89.50 91 ILE A CA 1
ATOM 699 C C . ILE A 1 91 ? -10.425 2.585 19.543 1.00 89.50 91 ILE A C 1
ATOM 701 O O . ILE A 1 91 ? -11.011 2.396 20.610 1.00 89.50 91 ILE A O 1
ATOM 705 N N . LYS A 1 92 ? -9.817 3.757 19.310 1.00 89.56 92 LYS A N 1
ATOM 706 C CA . LYS A 1 92 ? -9.840 4.861 20.288 1.00 89.56 92 LYS A CA 1
ATOM 707 C C . LYS A 1 92 ? -11.259 5.348 20.580 1.00 89.56 92 LYS A C 1
ATOM 709 O O . LYS A 1 92 ? -11.542 5.719 21.723 1.00 89.56 92 LYS A O 1
ATOM 714 N N . SER A 1 93 ? -12.128 5.404 19.574 1.00 89.50 93 SER A N 1
ATOM 715 C CA . SER A 1 93 ? -13.518 5.837 19.741 1.00 89.50 93 SER A CA 1
ATOM 716 C C . SER A 1 93 ? -14.336 4.822 20.547 1.00 89.50 93 SER A C 1
ATOM 718 O O . SER A 1 93 ? -15.016 5.207 21.502 1.00 89.50 93 SER A O 1
ATOM 720 N N . GLU A 1 94 ? -14.167 3.531 20.261 1.00 89.94 94 GLU A N 1
ATOM 721 C CA . GLU A 1 94 ? -14.823 2.434 20.971 1.00 89.94 94 GLU A CA 1
ATOM 722 C C . GLU A 1 94 ? -14.363 2.364 22.426 1.00 89.94 94 GLU A C 1
ATOM 724 O O . GLU A 1 94 ? -15.185 2.336 23.341 1.00 89.94 94 GLU A O 1
ATOM 729 N N . LEU A 1 95 ? -13.054 2.455 22.678 1.00 91.12 95 LEU A N 1
ATOM 730 C CA . LEU A 1 95 ? -12.511 2.490 24.037 1.00 91.12 95 LEU A CA 1
ATOM 731 C C . LEU A 1 95 ? -13.058 3.673 24.842 1.00 91.12 95 LEU A C 1
ATOM 733 O O . LEU A 1 95 ? -13.362 3.525 26.027 1.00 91.12 95 LEU A O 1
ATOM 737 N N . LYS A 1 96 ? -13.213 4.851 24.223 1.00 91.62 96 LYS A N 1
ATOM 738 C CA . LYS A 1 96 ? -13.848 6.006 24.878 1.00 91.62 96 LYS A CA 1
ATOM 739 C C . LYS A 1 96 ? -15.313 5.726 25.200 1.00 91.62 96 LYS A C 1
ATOM 741 O O . LYS A 1 96 ? -15.750 6.054 26.301 1.00 91.62 96 LYS A O 1
ATOM 746 N N . PHE A 1 97 ? -16.059 5.134 24.271 1.00 90.81 97 PHE A N 1
ATOM 747 C CA . PHE A 1 97 ? -17.455 4.765 24.488 1.00 90.81 97 PHE A CA 1
ATOM 748 C C . PHE A 1 97 ? -17.602 3.757 25.637 1.00 90.81 97 PHE A C 1
ATOM 750 O O . PHE A 1 97 ? -18.362 4.002 26.575 1.00 90.81 97 PHE A O 1
ATOM 757 N N . HIS A 1 98 ? -16.812 2.682 25.633 1.00 89.00 98 HIS A N 1
ATOM 758 C CA . HIS A 1 98 ? -16.820 1.672 26.690 1.00 89.00 98 HIS A CA 1
ATOM 759 C C . HIS A 1 98 ? -16.433 2.247 28.053 1.00 89.00 98 HIS A C 1
ATOM 761 O O . HIS A 1 98 ? -17.108 1.958 29.039 1.00 89.00 98 HIS A O 1
ATOM 767 N N . LYS A 1 99 ? -15.413 3.115 28.120 1.00 89.69 99 LYS A N 1
ATOM 768 C CA . LYS A 1 99 ? -15.036 3.801 29.367 1.00 89.69 99 LYS A CA 1
ATOM 769 C C . LYS A 1 99 ? -16.155 4.694 29.897 1.00 89.69 99 LYS A C 1
ATOM 771 O O . LYS A 1 99 ? -16.438 4.654 31.088 1.00 89.69 99 LYS A O 1
ATOM 776 N N . LYS A 1 100 ? -16.820 5.466 29.029 1.00 88.88 100 LYS A N 1
ATOM 777 C CA . LYS A 1 100 ? -17.972 6.294 29.426 1.00 88.88 100 LYS A CA 1
ATOM 778 C C . LYS A 1 100 ? -19.124 5.441 29.952 1.00 88.88 100 LYS A C 1
ATOM 780 O O . LYS A 1 100 ? -19.701 5.771 30.981 1.00 88.88 100 LYS A O 1
ATOM 785 N N . LYS A 1 101 ? -19.428 4.332 29.274 1.00 91.00 101 LYS A N 1
ATOM 786 C CA . LYS A 1 101 ? -20.467 3.391 29.704 1.00 91.00 101 LYS A CA 1
ATOM 787 C C . LYS A 1 101 ? -20.132 2.762 31.059 1.00 91.00 101 LYS A C 1
ATOM 789 O O . LYS A 1 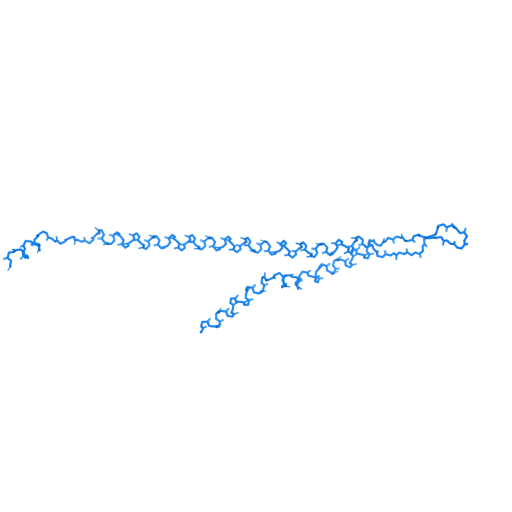101 ? -20.992 2.727 31.927 1.00 91.00 101 LYS A O 1
ATOM 794 N N . ALA A 1 102 ? -18.892 2.313 31.254 1.00 88.75 102 ALA A N 1
ATOM 795 C CA . ALA A 1 102 ? -18.439 1.740 32.520 1.00 88.75 102 ALA A CA 1
ATOM 796 C C . ALA A 1 102 ? -18.512 2.755 33.671 1.00 88.75 102 ALA A C 1
ATOM 798 O O . ALA A 1 102 ? -19.003 2.418 34.743 1.00 88.75 102 ALA A O 1
ATOM 799 N N . LEU A 1 103 ? -18.100 4.005 33.426 1.00 89.88 103 LEU A N 1
ATOM 800 C CA . LEU A 1 103 ? -18.185 5.082 34.413 1.00 89.88 103 LEU A CA 1
ATOM 801 C C . LEU A 1 103 ? -19.637 5.391 34.804 1.00 89.88 103 LEU A C 1
ATOM 803 O O . LEU A 1 103 ? -19.917 5.555 35.984 1.00 89.88 103 LEU A O 1
ATOM 807 N N . SER A 1 104 ? -20.558 5.435 33.834 1.00 86.25 104 SER A N 1
ATOM 808 C CA . SER A 1 104 ? -21.990 5.626 34.108 1.00 86.25 104 SER A CA 1
ATOM 809 C C . SER A 1 104 ? -22.536 4.524 35.009 1.00 86.25 104 SER A C 1
ATOM 811 O O . SER A 1 104 ? -23.177 4.815 36.007 1.00 86.25 104 SER A O 1
ATOM 813 N N . VAL A 1 105 ? -22.233 3.263 34.687 1.00 88.25 105 VAL A N 1
ATOM 814 C CA . VAL A 1 105 ? -22.674 2.116 35.492 1.00 88.25 105 VAL A CA 1
ATOM 815 C C . VAL A 1 105 ? -22.101 2.189 36.906 1.00 88.25 105 VAL A C 1
ATOM 817 O O . VAL A 1 105 ? -22.813 1.920 37.866 1.00 88.25 105 VAL A O 1
ATOM 820 N N . GLN A 1 106 ? -20.831 2.571 37.052 1.00 82.94 106 GLN A N 1
ATOM 821 C CA . GLN A 1 106 ? -20.213 2.725 38.365 1.00 82.94 106 GLN A CA 1
ATOM 822 C C . GLN A 1 106 ? -20.876 3.846 39.181 1.00 82.94 106 GLN A C 1
ATOM 824 O O . GLN A 1 106 ? -21.181 3.640 40.352 1.00 82.94 106 GLN A O 1
ATOM 829 N N . ALA A 1 107 ? -21.160 4.992 38.559 1.00 80.88 107 ALA A N 1
ATOM 830 C CA . ALA A 1 107 ? -21.848 6.101 39.215 1.00 80.88 107 ALA A CA 1
ATOM 831 C C . ALA A 1 107 ? -23.273 5.722 39.656 1.00 80.88 107 ALA A C 1
ATOM 833 O O . ALA A 1 107 ? -23.686 6.079 40.758 1.00 80.88 107 ALA A O 1
ATOM 834 N N . ASP A 1 108 ? -24.003 4.959 38.837 1.00 75.75 108 ASP A N 1
ATOM 835 C CA . ASP A 1 108 ? -25.336 4.459 39.192 1.00 75.75 108 ASP A CA 1
ATOM 836 C C . ASP A 1 108 ? -25.280 3.521 40.410 1.00 75.75 108 ASP A C 1
ATOM 838 O O . ASP A 1 108 ? -26.143 3.592 41.286 1.00 75.75 108 ASP A O 1
ATOM 842 N N . VAL A 1 109 ? -24.245 2.677 40.510 1.00 78.38 109 VAL A N 1
ATOM 843 C CA . VAL A 1 109 ? -24.021 1.802 41.674 1.00 78.38 109 VAL A CA 1
ATOM 844 C C . VAL A 1 109 ? -23.691 2.616 42.930 1.00 78.38 109 VAL A C 1
ATOM 846 O O . VAL A 1 109 ? -24.278 2.368 43.981 1.00 78.38 109 VAL A O 1
ATOM 849 N N . GLU A 1 110 ? -22.808 3.612 42.832 1.00 73.06 110 GLU A N 1
ATOM 850 C CA . GLU A 1 110 ? -22.425 4.469 43.965 1.00 73.06 110 GLU A CA 1
ATOM 851 C C . GLU A 1 110 ? -23.607 5.320 44.470 1.00 73.06 110 GLU A C 1
ATOM 853 O O . GLU A 1 110 ? -23.817 5.448 45.676 1.00 73.06 110 GLU A O 1
ATOM 858 N N . MET A 1 111 ? -24.438 5.843 43.563 1.00 75.62 111 MET A N 1
ATOM 859 C CA . MET A 1 111 ? -25.682 6.549 43.898 1.00 75.62 111 MET A CA 1
ATOM 860 C C . MET A 1 111 ? -26.728 5.620 44.524 1.00 75.62 111 MET A C 1
ATOM 862 O O . MET A 1 111 ? -27.414 6.011 45.472 1.00 75.62 111 MET A O 1
ATOM 866 N N . ALA A 1 112 ? -26.855 4.387 44.028 1.00 73.62 112 ALA A N 1
ATOM 867 C CA . ALA A 1 112 ? -27.734 3.382 44.619 1.00 73.62 112 ALA A CA 1
ATOM 868 C C . ALA A 1 112 ? -27.293 3.003 46.043 1.00 73.62 112 ALA A C 1
ATOM 870 O O . ALA A 1 112 ? -28.144 2.837 46.914 1.00 73.62 112 ALA A O 1
ATOM 871 N N . ASP A 1 113 ? -25.987 2.916 46.311 1.00 70.00 113 ASP A N 1
ATOM 872 C CA . ASP A 1 113 ? -25.464 2.706 47.666 1.00 70.00 113 ASP A CA 1
ATOM 873 C C . ASP A 1 113 ? -25.670 3.935 48.566 1.00 70.00 113 ASP A C 1
ATOM 875 O O . ASP A 1 113 ? -26.075 3.781 49.718 1.00 70.00 113 ASP A O 1
ATOM 879 N N . ALA A 1 114 ? -25.475 5.152 48.048 1.00 68.25 114 ALA A N 1
ATOM 880 C CA . ALA A 1 114 ? -25.671 6.392 48.805 1.00 68.25 114 ALA A CA 1
ATOM 881 C C . ALA A 1 114 ? -27.144 6.674 49.160 1.00 68.25 114 ALA A C 1
ATOM 883 O O . ALA A 1 114 ? -27.429 7.362 50.139 1.00 68.25 114 ALA A O 1
ATOM 884 N N . THR A 1 115 ? -28.085 6.150 48.372 1.00 68.12 115 THR A N 1
ATOM 885 C CA . THR A 1 115 ? -29.533 6.312 48.587 1.00 68.12 115 THR A CA 1
ATOM 886 C C . THR A 1 115 ? -30.165 5.162 49.366 1.00 68.12 115 THR A C 1
ATOM 888 O O . THR A 1 115 ? -31.362 5.218 49.665 1.00 68.12 115 THR A O 1
ATOM 891 N N . ARG A 1 116 ? -29.390 4.137 49.760 1.00 65.69 116 ARG A N 1
ATOM 892 C CA . ARG A 1 116 ? -29.890 3.126 50.696 1.00 65.69 116 ARG A CA 1
ATOM 893 C C . ARG A 1 116 ? -30.223 3.805 52.025 1.00 65.69 116 ARG A C 1
ATOM 895 O O . ARG A 1 116 ? -29.349 4.451 52.606 1.00 65.69 116 ARG A O 1
ATOM 902 N N . PRO A 1 117 ? -31.458 3.653 52.537 1.00 63.28 117 PRO A N 1
ATOM 903 C CA . PRO A 1 117 ? -31.783 4.154 53.857 1.00 63.28 117 PRO A CA 1
ATOM 904 C C . PRO A 1 117 ? -30.836 3.497 54.863 1.00 63.28 117 PRO A C 1
ATOM 906 O O . PRO A 1 117 ? -30.804 2.270 54.985 1.00 63.28 117 PRO A O 1
ATOM 909 N N . GLY A 1 118 ? -30.034 4.314 55.551 1.00 65.12 118 GLY A N 1
ATOM 910 C CA . GLY A 1 118 ? -29.221 3.849 56.671 1.00 65.12 118 GLY A CA 1
ATOM 911 C C . GLY A 1 118 ? -30.115 3.196 57.731 1.00 65.12 118 GLY A C 1
ATO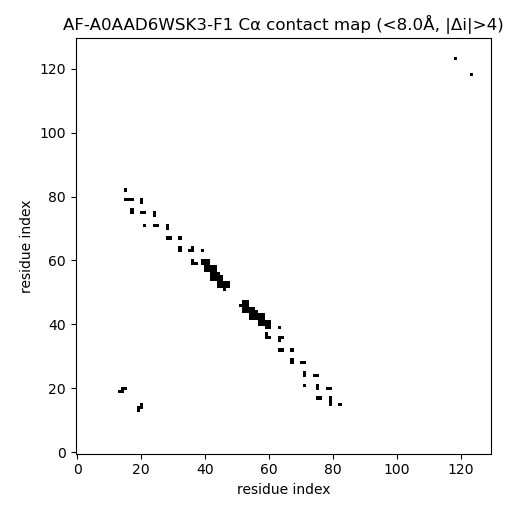M 912 O O . GLY A 1 118 ? -31.308 3.520 57.791 1.00 65.12 118 GLY A O 1
ATOM 913 N N . PRO A 1 119 ? -29.581 2.273 58.554 1.00 62.94 119 PRO A N 1
ATOM 914 C CA . PRO A 1 119 ? -30.376 1.616 59.583 1.00 62.94 119 PRO A CA 1
ATOM 915 C C . PRO A 1 119 ? -31.065 2.699 60.407 1.00 62.94 119 PRO A C 1
ATOM 917 O O . PRO A 1 119 ? -30.409 3.617 60.908 1.00 62.94 119 PRO A O 1
ATOM 920 N N . SER A 1 120 ? -32.398 2.640 60.478 1.00 64.62 120 SER A N 1
ATOM 921 C CA . SER A 1 120 ? -33.153 3.617 61.253 1.00 64.62 120 SER A CA 1
ATOM 922 C C . SER A 1 120 ? -32.586 3.602 62.669 1.00 64.62 120 SER A C 1
ATOM 924 O O . SER A 1 120 ? -32.308 2.526 63.211 1.00 64.62 120 SER A O 1
ATOM 926 N N . MET A 1 121 ? -32.375 4.779 63.265 1.00 59.69 121 MET A N 1
ATOM 927 C CA . MET A 1 121 ? -31.855 4.877 64.636 1.00 59.69 121 MET A CA 1
ATOM 928 C C . MET A 1 121 ? -32.676 4.011 65.605 1.00 59.69 121 MET A C 1
ATOM 930 O O . MET A 1 121 ? -32.120 3.435 66.532 1.00 59.69 121 MET A O 1
ATOM 934 N N . GLN A 1 122 ? -33.966 3.817 65.312 1.00 61.25 122 GLN A N 1
ATOM 935 C CA . GLN A 1 122 ? -34.852 2.885 66.003 1.00 61.25 122 GLN A CA 1
ATOM 936 C C . GLN A 1 122 ? -34.341 1.432 65.999 1.00 61.25 122 GLN A C 1
ATOM 938 O O . GLN A 1 122 ? -34.290 0.808 67.050 1.00 61.25 122 GLN A O 1
ATOM 943 N N . SER A 1 123 ? -33.881 0.907 64.855 1.00 63.69 123 SER A N 1
ATOM 944 C CA . SER A 1 123 ? -33.349 -0.464 64.756 1.00 63.69 123 SER A CA 1
ATOM 945 C C . SER A 1 123 ? -32.024 -0.667 65.500 1.00 63.69 123 SER A C 1
ATOM 947 O O . SER A 1 123 ? -31.730 -1.773 65.951 1.00 63.69 123 SER A O 1
ATOM 949 N N . LEU A 1 124 ? -31.21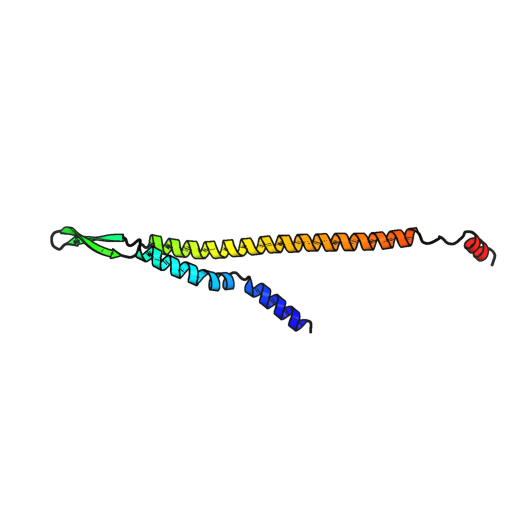9 0.393 65.645 1.00 64.75 124 LEU A N 1
ATOM 950 C CA . LEU A 1 124 ? -29.986 0.363 66.436 1.00 64.75 124 LEU A CA 1
ATOM 951 C C .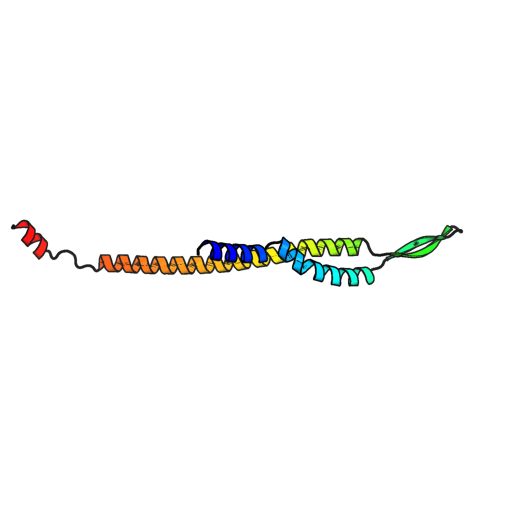 LEU A 1 124 ? -30.283 0.392 67.939 1.00 64.75 124 LEU A C 1
ATOM 953 O O . LEU A 1 124 ? -29.594 -0.278 68.703 1.00 64.75 124 LEU A O 1
ATOM 957 N N . ILE A 1 125 ? -31.320 1.127 68.348 1.00 64.19 125 ILE A N 1
ATOM 958 C CA . ILE A 1 125 ? -31.787 1.177 69.737 1.00 64.19 125 ILE A CA 1
ATOM 959 C C . ILE A 1 125 ? -32.417 -0.166 70.134 1.00 64.19 125 ILE A C 1
ATOM 961 O O . ILE A 1 125 ? -32.039 -0.721 71.161 1.00 64.19 125 ILE A O 1
ATOM 965 N N . ASP A 1 126 ? -33.279 -0.750 69.297 1.00 66.88 126 ASP A N 1
ATOM 966 C CA . ASP A 1 126 ? -33.923 -2.042 69.587 1.00 66.88 126 ASP A CA 1
ATOM 967 C C . ASP A 1 126 ? -32.914 -3.196 69.713 1.00 66.88 126 ASP A C 1
ATOM 969 O O . ASP A 1 126 ? -33.113 -4.123 70.494 1.00 66.88 126 ASP A O 1
ATOM 973 N N . LYS A 1 127 ? -31.787 -3.128 68.994 1.00 64.75 127 LYS A N 1
ATOM 974 C CA . LYS A 1 127 ? -30.712 -4.128 69.078 1.00 64.75 127 LYS A CA 1
ATOM 975 C C . LYS A 1 127 ? -29.790 -3.940 70.289 1.00 64.75 127 LYS A C 1
ATOM 977 O O . LYS A 1 127 ? -29.064 -4.865 70.632 1.00 64.75 127 LYS A O 1
ATOM 982 N N . ALA A 1 128 ? -29.785 -2.756 70.900 1.00 63.25 128 ALA A N 1
ATOM 983 C CA . ALA A 1 128 ? -28.988 -2.442 72.087 1.00 63.25 128 ALA A CA 1
ATOM 984 C C . ALA A 1 128 ? -29.742 -2.695 73.406 1.00 63.25 128 ALA A C 1
ATOM 986 O O . ALA A 1 128 ? -29.121 -2.720 74.466 1.00 63.25 128 ALA A O 1
ATOM 987 N N . VAL A 1 129 ? -31.068 -2.849 73.343 1.00 58.97 129 VAL A N 1
ATOM 988 C CA . VAL A 1 129 ? -31.949 -3.075 74.504 1.00 58.97 129 VAL A CA 1
ATOM 989 C C . VAL A 1 129 ? -32.342 -4.558 74.654 1.00 58.97 129 VAL A C 1
ATOM 991 O O . VAL A 1 129 ? -32.972 -4.926 75.645 1.00 58.97 129 VAL A O 1
ATOM 994 N N . SER A 1 130 ? -31.929 -5.422 73.720 1.00 48.53 130 SER A N 1
ATOM 995 C CA . SER A 1 130 ? -32.062 -6.883 73.815 1.00 48.53 130 SER A CA 1
ATOM 996 C C . SER A 1 130 ? -30.755 -7.554 74.215 1.00 48.53 130 SER A C 1
ATOM 998 O O . SER A 1 130 ? -30.867 -8.657 74.793 1.00 48.53 130 SER A O 1
#

Foldseek 3Di:
DVVVVVVVVVVVVVCLDLVVLLVVVVVVLVVVLVVVQVVPWDFDWDQDPVRDIDGDDTHGDVVSVVVSVVCSVVVSVVSSVVVVVVVVVVVVVVVVVVVVVVVVVVVVVVVVVVPPPDDDVVNVVVVVVD

Radius of gyration: 35.24 Å; Cα contacts (8 Å, |Δi|>4): 68; chains: 1; bounding box: 68×31×115 Å

Organism: NCBI:txid1745969

Nearest PDB structures (foldseek):
  1f02-assembly1_T  TM=4.419E-01  e=3.003E+00  Escherichia coli
  3zqq-assembly1_C  TM=4.097E-01  e=3.211E+00  Bacillus phage SF6
  6nr8-assembly1_4  TM=2.731E-01  e=1.538E+00  Homo sapiens
  2zdi-assembly1_B-2  TM=3.170E-01  e=3.003E+00  Pyrococcus horikoshii

pLDDT: mean 81.65, std 9.97, range [48.53, 93.38]